Protein AF-A0A4Y7JHQ3-F1 (afdb_monomer_lite)

Radius of gyration: 12.72 Å; chains: 1; bounding box: 33×20×34 Å

Organism: Papaver somniferum (NCBI:txid3469)

Secondary structure (DSSP, 8-state):
-EEE-TTS---HHHHHTTT--EEE--TTS--SS-TT-BS----SSHHHHHHHTT--HHHHHHHHHHHBPPP-

InterPro domains:
  IPR004159 Putative S-adenosyl-L-methionine-dependent methyltransferase [PF03141] (1-71)
  IPR004159 Putative S-adenosyl-L-methionine-dependent methyltransferase [PTHR10108] (1-71)

Foldseek 3Di:
DAEDEQPDPPCCVVQVVVVHDYDHDHLLDQDPDAFQQDQDDDDDCPVVVVVVVPRDVVSSVVNVNRRHHDDD

Structure (mmCIF, N/CA/C/O backbone):
data_AF-A0A4Y7JHQ3-F1
#
_entry.id   AF-A0A4Y7JHQ3-F1
#
loop_
_atom_site.group_PDB
_atom_site.id
_atom_site.type_symbol
_atom_site.label_atom_id
_atom_site.label_alt_id
_atom_site.label_comp_id
_atom_site.label_asym_id
_atom_site.label_entity_id
_atom_site.label_seq_id
_atom_site.pdbx_PDB_ins_code
_atom_site.Cartn_x
_atom_site.Cartn_y
_atom_site.Cartn_z
_atom_site.occupancy
_atom_site.B_iso_or_equiv
_atom_site.auth_seq_id
_atom_site.auth_comp_id
_atom_site.auth_asym_id
_atom_site.auth_atom_id
_atom_site.pdbx_PDB_model_num
ATOM 1 N N . MET A 1 1 ? -7.391 1.102 -3.923 1.00 89.12 1 MET A N 1
ATOM 2 C CA . MET A 1 1 ? -6.541 2.053 -4.674 1.00 89.12 1 MET A CA 1
ATOM 3 C C . MET A 1 1 ? -5.307 1.309 -5.157 1.00 89.12 1 MET A C 1
ATOM 5 O O . MET A 1 1 ? -4.783 0.530 -4.372 1.00 89.12 1 MET A O 1
ATOM 9 N N . ASN A 1 2 ? -4.860 1.494 -6.404 1.00 91.19 2 ASN A N 1
ATOM 10 C CA . ASN A 1 2 ? -3.625 0.848 -6.867 1.00 91.19 2 ASN A CA 1
ATOM 11 C C . ASN A 1 2 ? -2.415 1.672 -6.422 1.00 91.19 2 ASN A C 1
ATOM 13 O O . ASN A 1 2 ? -2.410 2.891 -6.583 1.00 91.19 2 ASN A O 1
ATOM 17 N N . VAL A 1 3 ? -1.399 1.014 -5.874 1.00 91.19 3 VAL A N 1
ATOM 18 C CA . VAL A 1 3 ? -0.189 1.673 -5.373 1.00 91.19 3 VAL A CA 1
ATOM 19 C C . VAL A 1 3 ? 1.024 1.014 -6.009 1.00 91.19 3 VAL A C 1
ATOM 21 O O . VAL A 1 3 ? 1.160 -0.207 -5.951 1.00 91.19 3 VAL A O 1
ATOM 24 N N . VAL A 1 4 ? 1.886 1.820 -6.623 1.00 90.88 4 VAL A N 1
ATOM 25 C CA . VAL A 1 4 ? 3.136 1.380 -7.247 1.00 90.88 4 VAL A CA 1
ATOM 26 C C . VAL A 1 4 ? 4.306 1.931 -6.426 1.00 90.88 4 VAL A C 1
ATOM 28 O O . VAL A 1 4 ? 4.378 3.149 -6.247 1.00 90.88 4 VAL A O 1
ATOM 31 N N . PRO A 1 5 ? 5.219 1.080 -5.922 1.00 89.44 5 PRO A N 1
ATOM 32 C CA . PRO A 1 5 ? 6.416 1.541 -5.228 1.00 89.44 5 PRO A CA 1
ATOM 33 C C . PRO A 1 5 ? 7.287 2.424 -6.125 1.00 89.44 5 PRO A C 1
ATOM 35 O O . PRO A 1 5 ? 7.553 2.065 -7.273 1.00 89.44 5 PRO A O 1
ATOM 38 N N . VAL A 1 6 ? 7.772 3.549 -5.595 1.00 85.50 6 VAL A N 1
ATOM 39 C CA . VAL A 1 6 ? 8.551 4.556 -6.352 1.00 85.50 6 VAL A CA 1
ATOM 40 C C . VAL A 1 6 ? 9.820 3.973 -6.985 1.00 85.50 6 VAL A C 1
ATOM 42 O O . VAL A 1 6 ? 10.234 4.398 -8.060 1.00 85.50 6 VAL A O 1
ATOM 45 N N . ARG A 1 7 ? 10.434 2.989 -6.328 1.00 80.31 7 ARG A N 1
ATOM 46 C CA . ARG A 1 7 ? 11.678 2.338 -6.766 1.00 80.31 7 ARG A CA 1
ATOM 47 C C . ARG A 1 7 ? 11.442 1.063 -7.594 1.00 80.31 7 ARG A C 1
ATOM 49 O O . ARG A 1 7 ? 12.398 0.415 -8.015 1.00 80.31 7 ARG A O 1
ATOM 56 N N . SER A 1 8 ? 10.181 0.710 -7.852 1.00 81.50 8 SER A N 1
ATOM 57 C CA . SER A 1 8 ? 9.813 -0.439 -8.685 1.00 81.50 8 SER A CA 1
ATOM 58 C C . SER A 1 8 ? 9.688 -0.060 -10.166 1.00 81.50 8 SER A C 1
ATOM 60 O O . SER A 1 8 ? 9.891 1.088 -10.560 1.00 81.50 8 SER A O 1
ATOM 62 N N . ALA A 1 9 ? 9.372 -1.038 -11.018 1.00 80.69 9 ALA A N 1
ATOM 63 C CA . ALA A 1 9 ? 9.149 -0.785 -12.436 1.00 80.69 9 ALA A CA 1
ATOM 64 C C . ALA A 1 9 ? 8.016 0.238 -12.651 1.00 80.69 9 ALA A C 1
ATOM 66 O O . ALA A 1 9 ? 6.950 0.139 -12.045 1.00 80.69 9 ALA A O 1
ATOM 67 N N . ASN A 1 10 ? 8.225 1.187 -13.568 1.00 76.56 10 ASN A N 1
ATOM 68 C CA . ASN A 1 10 ? 7.247 2.222 -13.911 1.00 76.56 10 ASN A CA 1
ATOM 69 C C . ASN A 1 10 ? 6.023 1.631 -14.636 1.00 76.56 10 ASN A C 1
ATOM 71 O O . ASN A 1 10 ? 5.925 1.665 -15.860 1.00 76.56 10 ASN A O 1
ATOM 75 N N . THR A 1 11 ? 5.068 1.105 -13.871 1.00 84.94 11 THR A N 1
ATOM 76 C CA . THR A 1 11 ? 3.750 0.651 -14.332 1.00 84.94 11 THR A CA 1
ATOM 77 C C . THR A 1 11 ? 2.570 1.633 -14.162 1.00 84.94 11 THR A C 1
ATOM 79 O O . THR A 1 11 ? 1.467 1.236 -14.545 1.00 84.94 11 THR A O 1
ATOM 82 N N . PRO A 1 12 ? 2.690 2.881 -13.639 1.00 82.25 12 PRO A N 1
ATOM 83 C CA . PRO A 1 12 ? 1.523 3.763 -13.505 1.00 82.25 12 PRO A CA 1
ATOM 84 C C . PRO A 1 12 ? 0.790 4.053 -14.820 1.00 82.25 12 PRO A C 1
ATOM 86 O O . PRO A 1 12 ? -0.438 4.072 -14.827 1.00 82.25 12 PRO A O 1
ATOM 89 N N . SER A 1 13 ? 1.514 4.217 -15.934 1.00 83.94 13 SER A N 1
ATOM 90 C CA . SER A 1 13 ? 0.918 4.409 -17.268 1.00 83.94 13 SER A CA 1
ATOM 91 C C . SER A 1 13 ? 0.030 3.229 -17.658 1.00 83.94 13 SER A C 1
ATOM 93 O O . SER A 1 13 ? -1.125 3.405 -18.016 1.00 83.94 13 SER A O 1
ATOM 95 N N . VAL A 1 14 ? 0.527 2.011 -17.448 1.00 89.75 14 VAL A N 1
ATOM 96 C CA . VAL A 1 14 ? -0.164 0.748 -17.748 1.00 89.75 14 VAL A CA 1
ATOM 97 C C . VAL A 1 14 ? -1.455 0.565 -16.931 1.00 89.75 14 VAL A C 1
ATOM 99 O O . VAL A 1 14 ? -2.393 -0.092 -17.394 1.00 89.75 14 VAL A O 1
ATOM 102 N N . ILE A 1 15 ? -1.501 1.114 -15.711 1.00 89.56 15 ILE A N 1
ATOM 103 C CA . ILE A 1 15 ? -2.684 1.121 -14.833 1.00 89.56 15 ILE A CA 1
ATOM 104 C C . ILE A 1 15 ? -3.697 2.165 -15.321 1.00 89.56 15 ILE A C 1
ATOM 106 O O . ILE A 1 15 ? -4.886 1.858 -15.431 1.00 89.56 15 ILE A O 1
ATOM 110 N N . LEU A 1 16 ? -3.220 3.367 -15.653 1.00 91.19 16 LEU A N 1
ATOM 111 C CA . LEU A 1 16 ? -4.058 4.467 -16.125 1.00 91.19 16 LEU A CA 1
ATOM 112 C C . LEU A 1 16 ? -4.693 4.161 -17.488 1.00 91.19 16 LEU A C 1
ATOM 114 O O . LEU A 1 16 ? -5.887 4.388 -17.666 1.00 91.19 16 LEU A O 1
ATOM 118 N N . ASP A 1 17 ? -3.936 3.556 -18.406 1.00 94.25 17 ASP A N 1
ATOM 119 C CA . ASP A 1 17 ? -4.409 3.131 -19.731 1.00 94.25 17 ASP A CA 1
ATOM 120 C C . ASP A 1 17 ? -5.540 2.092 -19.643 1.00 94.25 17 ASP A C 1
ATOM 122 O O . ASP A 1 17 ? -6.359 1.966 -20.552 1.00 94.25 17 ASP A O 1
ATOM 126 N N . ARG A 1 18 ? -5.619 1.349 -18.529 1.00 93.94 18 ARG A N 1
ATOM 127 C CA . ARG A 1 18 ? -6.713 0.407 -18.234 1.00 93.94 18 ARG A CA 1
ATOM 128 C C . ARG A 1 18 ? -7.915 1.057 -17.540 1.00 93.94 18 ARG A C 1
ATOM 130 O O . ARG A 1 18 ? -8.852 0.348 -17.182 1.00 93.94 18 ARG A O 1
ATOM 137 N N . GLY A 1 19 ? -7.903 2.374 -17.341 1.00 93.56 19 GLY A N 1
ATOM 138 C CA . GLY A 1 19 ? -8.982 3.122 -16.694 1.00 93.56 19 GLY A CA 1
ATOM 139 C C . GLY A 1 19 ? -8.986 3.028 -15.166 1.00 93.56 19 GLY A C 1
ATOM 140 O O . GLY A 1 19 ? -9.993 3.355 -14.539 1.00 93.56 19 GLY A O 1
ATOM 141 N N . PHE A 1 20 ? -7.887 2.585 -14.549 1.00 92.56 20 PHE A N 1
ATOM 142 C CA . PHE A 1 20 ? -7.772 2.502 -13.095 1.00 92.56 20 PHE A CA 1
ATOM 143 C C . PHE A 1 20 ? -6.970 3.670 -12.521 1.00 92.56 20 PHE A C 1
ATOM 145 O O . PHE A 1 20 ? -5.983 4.122 -13.097 1.00 92.56 20 PHE A O 1
ATOM 152 N N . ALA A 1 21 ? -7.352 4.115 -11.324 1.00 90.31 21 ALA A N 1
ATOM 153 C CA . ALA A 1 21 ? -6.563 5.072 -10.562 1.00 90.31 21 ALA A CA 1
ATOM 154 C C . ALA A 1 21 ? -5.377 4.368 -9.883 1.00 90.31 21 ALA A C 1
ATOM 156 O O . ALA A 1 21 ? -5.540 3.312 -9.256 1.00 90.31 21 ALA A O 1
ATOM 157 N N . GLY A 1 22 ? -4.195 4.970 -9.998 1.00 90.12 22 GLY A N 1
ATOM 158 C CA . GLY A 1 22 ? -2.960 4.508 -9.377 1.00 90.12 22 GLY A CA 1
ATOM 159 C C . GLY A 1 22 ? -2.184 5.662 -8.748 1.00 90.12 22 GLY A C 1
ATOM 160 O O . GLY A 1 22 ? -2.278 6.796 -9.208 1.00 90.12 22 GLY A O 1
ATOM 161 N N . VAL A 1 23 ? -1.439 5.370 -7.687 1.00 90.31 23 VAL A N 1
ATOM 162 C CA . VAL A 1 23 ? -0.562 6.317 -6.986 1.00 90.31 23 VAL A CA 1
ATOM 163 C C . VAL A 1 23 ? 0.843 5.731 -6.902 1.00 90.31 23 VAL A C 1
ATOM 165 O O . VAL A 1 23 ? 1.008 4.534 -6.674 1.00 90.31 23 VAL A O 1
ATOM 168 N N . LEU A 1 24 ? 1.845 6.587 -7.085 1.00 90.81 24 LEU A N 1
ATOM 169 C CA . LEU A 1 24 ? 3.234 6.288 -6.752 1.00 90.81 24 LEU A CA 1
ATOM 170 C C . LEU A 1 24 ? 3.454 6.625 -5.278 1.00 90.81 24 LEU A C 1
ATOM 172 O O . LEU A 1 24 ? 3.218 7.764 -4.880 1.00 90.81 24 LEU A O 1
ATOM 176 N N . HIS A 1 25 ? 3.866 5.647 -4.474 1.00 90.38 25 HIS A N 1
ATOM 177 C CA . HIS A 1 25 ? 4.100 5.844 -3.039 1.00 90.38 25 HIS A CA 1
ATOM 178 C C . HIS A 1 25 ? 5.197 4.917 -2.532 1.00 90.38 25 HIS A C 1
ATOM 180 O O . HIS A 1 25 ? 5.305 3.785 -3.003 1.00 90.38 25 HIS A O 1
ATOM 186 N N . ASP A 1 26 ? 5.988 5.382 -1.570 1.00 89.62 26 ASP A N 1
ATOM 187 C CA . ASP A 1 26 ? 6.939 4.544 -0.847 1.00 89.62 26 ASP A CA 1
ATOM 188 C C . ASP A 1 26 ? 6.329 4.071 0.477 1.00 89.62 26 ASP A C 1
ATOM 190 O O . ASP A 1 26 ? 6.097 4.865 1.379 1.00 89.62 26 ASP A O 1
ATOM 194 N N . TRP A 1 27 ? 6.081 2.770 0.619 1.00 88.06 27 TRP A N 1
ATOM 195 C CA . TRP A 1 27 ? 5.528 2.188 1.841 1.00 88.06 27 TRP A CA 1
ATOM 196 C C . TRP A 1 27 ? 6.453 2.240 3.066 1.00 88.06 27 TRP A C 1
ATOM 198 O O . TRP A 1 27 ? 5.992 1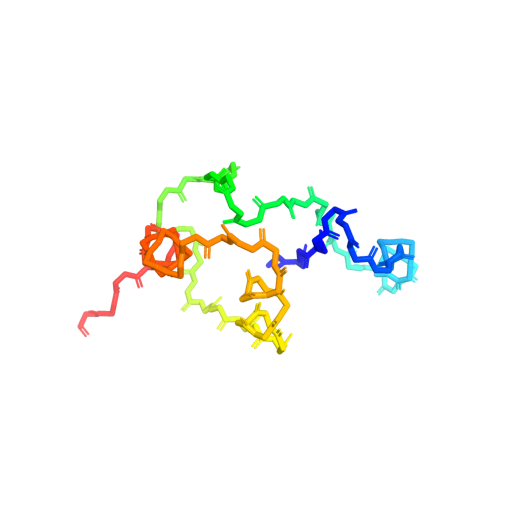.910 4.156 1.00 88.06 27 TRP A O 1
ATOM 208 N N . CYS A 1 28 ? 7.712 2.666 2.923 1.00 87.06 28 CYS A N 1
ATOM 209 C CA . CYS A 1 28 ? 8.533 3.047 4.077 1.00 87.06 28 CYS A CA 1
ATOM 210 C C . CYS A 1 28 ? 8.125 4.394 4.687 1.00 87.06 28 CYS A C 1
ATOM 212 O O . CYS A 1 28 ? 8.542 4.720 5.796 1.00 87.06 28 CYS A O 1
ATOM 214 N N . GLU A 1 29 ? 7.304 5.172 3.983 1.00 88.88 29 GLU A N 1
ATOM 215 C CA . GLU A 1 29 ? 6.704 6.400 4.482 1.00 88.88 29 GLU A CA 1
ATOM 216 C C . GLU A 1 29 ? 5.202 6.203 4.754 1.00 88.88 29 GLU A C 1
ATOM 218 O O . GLU A 1 29 ? 4.532 5.422 4.060 1.00 88.88 29 GLU A O 1
ATOM 223 N N . PRO A 1 30 ? 4.627 6.936 5.729 1.00 89.44 30 PRO A N 1
ATOM 224 C CA . PRO A 1 30 ? 3.202 6.862 6.021 1.00 89.44 30 PRO A CA 1
ATOM 225 C C . PRO A 1 30 ? 2.342 7.167 4.794 1.00 89.44 30 PRO A C 1
ATOM 227 O O . PRO A 1 30 ? 2.513 8.191 4.127 1.00 89.44 30 PRO A O 1
ATOM 230 N N . PHE A 1 31 ? 1.373 6.296 4.508 1.00 92.81 31 PHE A N 1
ATOM 231 C CA . PHE A 1 31 ? 0.523 6.464 3.330 1.00 92.81 31 PHE A CA 1
ATOM 232 C C . PHE A 1 31 ? -0.378 7.706 3.494 1.00 92.81 31 PHE A C 1
ATOM 234 O O . PHE A 1 31 ? -1.058 7.818 4.524 1.00 92.81 31 PHE A O 1
ATOM 241 N N . PRO A 1 32 ? -0.461 8.626 2.511 1.00 91.69 32 PRO A N 1
ATOM 242 C CA . PRO A 1 32 ? -1.160 9.909 2.647 1.00 91.69 32 PRO A CA 1
ATOM 243 C C . PRO A 1 32 ? -2.685 9.749 2.534 1.00 91.69 32 PRO A C 1
ATOM 245 O O . PRO A 1 32 ? -3.337 10.231 1.611 1.00 91.69 32 PRO A O 1
ATOM 248 N N . THR A 1 33 ? -3.277 9.024 3.478 1.00 92.31 33 THR A N 1
ATOM 249 C CA . THR A 1 33 ? -4.712 8.766 3.568 1.00 92.31 33 THR A CA 1
ATOM 250 C C . THR A 1 33 ? -5.176 8.790 5.017 1.00 92.31 33 THR A C 1
ATOM 252 O O . THR A 1 33 ? -4.392 8.573 5.951 1.00 92.31 33 THR A O 1
ATOM 255 N N . TYR A 1 34 ? -6.470 9.029 5.207 1.00 94.38 34 TYR A N 1
ATOM 256 C CA . TYR A 1 34 ? -7.079 8.978 6.526 1.00 94.38 34 TYR A CA 1
ATOM 257 C C . TYR A 1 34 ? -7.043 7.543 7.078 1.00 94.38 34 TYR A C 1
ATOM 259 O O . TYR A 1 34 ? -7.183 6.580 6.316 1.00 94.38 34 TYR A O 1
ATOM 267 N N . PRO A 1 35 ? -6.855 7.358 8.395 1.00 95.12 35 PRO A N 1
ATOM 268 C CA . PRO A 1 35 ? -6.979 6.041 9.006 1.00 95.12 35 PRO A CA 1
ATOM 269 C C . PRO A 1 35 ? -8.337 5.404 8.685 1.00 95.12 35 PRO A C 1
ATOM 271 O O . PRO A 1 35 ? -9.340 6.109 8.587 1.00 95.12 35 PRO A O 1
ATOM 274 N N . ARG A 1 36 ? -8.379 4.072 8.576 1.00 94.62 36 ARG A N 1
ATOM 275 C CA . ARG A 1 36 ? -9.617 3.291 8.365 1.00 94.62 36 ARG A CA 1
ATOM 276 C C . ARG A 1 36 ? -10.369 3.599 7.052 1.00 94.62 36 ARG A C 1
ATOM 278 O O . ARG A 1 36 ? -11.593 3.497 7.000 1.00 94.62 36 ARG A O 1
ATOM 285 N N . THR A 1 37 ? -9.647 3.969 5.992 1.00 94.88 37 THR A N 1
ATOM 286 C CA . THR A 1 37 ? -10.226 4.297 4.673 1.00 94.88 37 THR A CA 1
ATOM 287 C C . THR A 1 37 ? -10.532 3.061 3.818 1.00 94.88 37 THR A C 1
ATOM 289 O O . THR A 1 37 ? -11.438 3.113 2.989 1.00 94.88 37 THR A O 1
ATOM 292 N N . TYR A 1 38 ? -9.803 1.957 3.997 1.00 94.38 38 TYR A N 1
ATOM 293 C CA . TYR A 1 38 ? -9.926 0.767 3.147 1.00 94.38 38 TYR A CA 1
ATOM 294 C C . TYR A 1 38 ? -10.479 -0.429 3.918 1.00 94.38 38 TYR A C 1
ATOM 296 O O . TYR A 1 38 ? -10.108 -0.648 5.065 1.00 94.38 38 TYR A O 1
ATOM 304 N N . ASP A 1 39 ? -11.311 -1.238 3.267 1.00 93.81 39 ASP A N 1
ATOM 305 C CA . ASP A 1 39 ? -11.850 -2.472 3.860 1.00 93.81 39 ASP A CA 1
ATOM 306 C C . ASP A 1 39 ? -10.978 -3.698 3.539 1.00 93.81 39 ASP A C 1
ATOM 308 O O . ASP A 1 39 ? -11.009 -4.693 4.251 1.00 93.81 39 ASP A O 1
ATOM 312 N N . MET A 1 40 ? -10.158 -3.629 2.484 1.00 92.94 40 MET A N 1
ATOM 313 C CA . MET A 1 40 ? -9.264 -4.714 2.079 1.00 92.94 40 MET A CA 1
ATOM 314 C C . MET A 1 40 ? -7.940 -4.166 1.546 1.00 92.94 40 MET A C 1
ATOM 316 O O . MET A 1 40 ? -7.908 -3.185 0.797 1.00 92.94 40 MET A O 1
ATOM 320 N N . LEU A 1 41 ? -6.848 -4.855 1.883 1.00 92.00 41 LEU A N 1
ATOM 321 C CA . LEU A 1 41 ? -5.537 -4.674 1.270 1.00 92.00 41 LEU A CA 1
ATOM 322 C C . LEU A 1 41 ? -5.142 -5.939 0.517 1.00 92.00 41 LEU A C 1
ATOM 324 O O . LEU A 1 41 ? -5.225 -7.046 1.042 1.00 92.00 41 LEU A O 1
ATOM 328 N N . HIS A 1 42 ? -4.673 -5.757 -0.712 1.00 92.44 42 HIS A N 1
ATOM 329 C CA . HIS A 1 42 ? -4.077 -6.816 -1.510 1.00 92.44 42 HIS A CA 1
ATOM 330 C C . HIS A 1 42 ? -2.671 -6.389 -1.915 1.00 92.44 42 HIS A C 1
ATOM 332 O O . HIS A 1 42 ? -2.485 -5.344 -2.540 1.00 92.44 42 HIS A O 1
ATOM 338 N N . ALA A 1 43 ? -1.686 -7.201 -1.545 1.00 91.31 43 ALA A N 1
ATOM 339 C CA . ALA A 1 43 ? -0.279 -6.925 -1.765 1.00 91.31 43 ALA A CA 1
ATOM 340 C C . ALA A 1 43 ? 0.397 -8.179 -2.323 1.00 91.31 43 ALA A C 1
ATOM 342 O O . ALA A 1 43 ? 0.498 -9.195 -1.639 1.00 91.31 43 ALA A O 1
ATOM 343 N N . ASN A 1 44 ? 0.872 -8.104 -3.566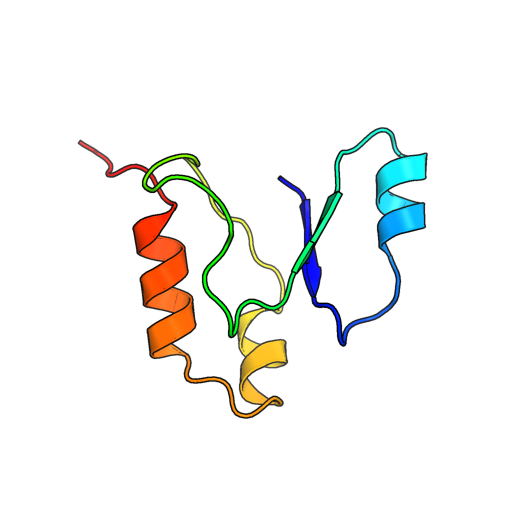 1.00 89.69 44 ASN A N 1
ATOM 344 C CA . ASN A 1 44 ? 1.615 -9.190 -4.197 1.00 89.69 44 ASN A CA 1
ATOM 345 C C . ASN A 1 44 ? 3.113 -8.870 -4.174 1.00 89.69 44 ASN A C 1
ATOM 347 O O . ASN A 1 44 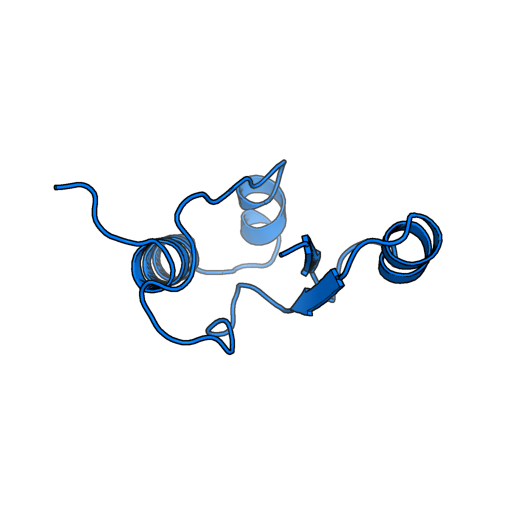? 3.522 -7.821 -4.663 1.00 89.69 44 ASN A O 1
ATOM 351 N N . GLY A 1 45 ? 3.925 -9.747 -3.579 1.00 87.94 45 GLY A N 1
ATOM 352 C CA . GLY A 1 45 ? 5.386 -9.593 -3.524 1.00 87.94 45 GLY A CA 1
ATOM 353 C C . GLY A 1 45 ? 5.911 -8.401 -2.705 1.00 87.94 45 GLY A C 1
ATOM 354 O O . GLY A 1 45 ? 7.121 -8.195 -2.655 1.00 87.94 45 GLY A O 1
ATOM 355 N N . LEU A 1 46 ? 5.036 -7.638 -2.034 1.00 88.44 46 LEU A N 1
ATOM 356 C CA . LEU A 1 46 ? 5.385 -6.404 -1.315 1.00 88.44 46 LEU A CA 1
ATOM 357 C C . LEU A 1 46 ? 6.399 -6.639 -0.184 1.00 88.44 46 LEU A C 1
ATOM 359 O O . LEU A 1 46 ? 7.366 -5.896 -0.054 1.00 88.44 46 LEU A O 1
ATOM 363 N N . LEU A 1 47 ? 6.212 -7.705 0.602 1.00 87.38 47 LEU A N 1
ATOM 364 C CA . LEU A 1 47 ? 7.114 -8.048 1.709 1.00 87.38 47 LEU A CA 1
ATOM 365 C C . LEU A 1 47 ? 8.524 -8.388 1.213 1.00 87.38 47 LEU A C 1
ATOM 367 O O . LEU A 1 47 ? 9.514 -7.972 1.807 1.00 87.38 47 LEU A O 1
ATOM 371 N N . THR A 1 48 ? 8.623 -9.133 0.113 1.00 86.62 48 THR A N 1
ATOM 372 C CA . THR A 1 48 ? 9.907 -9.511 -0.488 1.00 86.62 48 THR A CA 1
ATOM 373 C C . THR A 1 48 ? 10.624 -8.292 -1.056 1.00 86.62 48 THR A C 1
ATOM 375 O O . THR A 1 48 ? 11.833 -8.164 -0.883 1.00 86.62 48 THR A O 1
ATOM 378 N N . TYR A 1 49 ? 9.867 -7.387 -1.682 1.00 86.44 49 TYR A N 1
ATOM 379 C CA . TYR A 1 49 ? 10.369 -6.125 -2.209 1.00 86.44 49 TYR A CA 1
ATOM 380 C C . TYR A 1 49 ? 10.985 -5.265 -1.095 1.00 86.44 49 TYR A C 1
ATOM 382 O O . TYR A 1 49 ? 12.172 -4.948 -1.140 1.00 86.44 49 TYR A O 1
ATOM 390 N N . TYR A 1 50 ? 10.232 -4.982 -0.030 1.00 85.44 50 TYR A N 1
ATOM 391 C CA . TYR A 1 50 ? 10.688 -4.081 1.033 1.00 85.44 50 TYR A CA 1
ATOM 392 C C . TYR A 1 50 ? 11.732 -4.679 1.979 1.00 85.44 50 TYR A C 1
ATOM 394 O O . TYR A 1 50 ? 12.5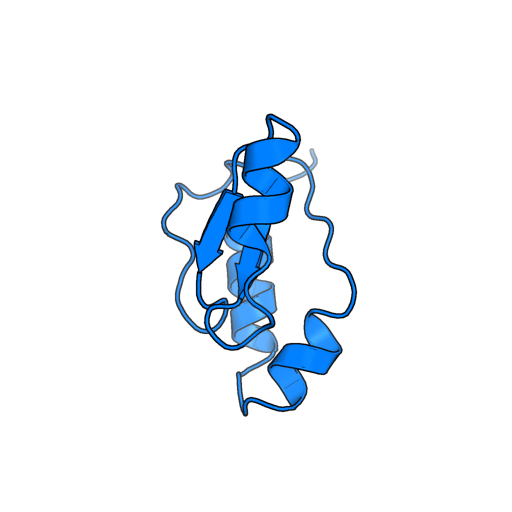50 -3.943 2.529 1.00 85.44 50 TYR A O 1
ATOM 402 N N . LYS A 1 51 ? 11.804 -6.011 2.086 1.00 82.62 51 LYS A N 1
ATOM 403 C CA . LYS A 1 51 ? 12.917 -6.693 2.763 1.00 82.62 51 LYS A CA 1
ATOM 404 C C . LYS A 1 51 ? 14.267 -6.430 2.083 1.00 82.62 51 LYS A C 1
ATOM 406 O O . LYS A 1 51 ? 15.291 -6.454 2.756 1.00 82.62 51 LYS A O 1
ATOM 411 N N . SER A 1 52 ? 14.281 -6.189 0.769 1.00 78.50 52 SER A N 1
ATOM 412 C CA . SER A 1 52 ? 15.508 -5.857 0.028 1.00 78.50 52 SER A CA 1
ATOM 413 C C . SER A 1 52 ? 15.929 -4.388 0.166 1.00 78.50 52 SER A C 1
ATOM 415 O O . SER A 1 52 ? 17.098 -4.070 -0.031 1.00 78.50 52 SER A O 1
ATOM 417 N N . GLU A 1 53 ? 15.003 -3.507 0.555 1.00 77.06 53 GLU A N 1
ATOM 418 C CA . GLU A 1 53 ? 15.232 -2.061 0.652 1.00 77.06 53 GLU A CA 1
ATOM 419 C C . GLU A 1 53 ? 15.564 -1.566 2.075 1.00 77.06 53 GLU A C 1
ATOM 421 O O . GLU A 1 53 ? 15.577 -0.361 2.312 1.00 77.06 53 GLU A O 1
ATOM 426 N N . ASN A 1 54 ? 15.872 -2.471 3.017 1.00 72.94 54 ASN A N 1
ATOM 427 C CA . ASN A 1 54 ? 16.150 -2.159 4.432 1.00 72.94 54 ASN A CA 1
ATOM 428 C C . ASN A 1 54 ? 15.026 -1.372 5.135 1.00 72.94 54 ASN A C 1
ATOM 430 O O . ASN A 1 54 ? 15.284 -0.551 6.012 1.00 72.94 54 ASN A O 1
ATOM 434 N N . CYS A 1 55 ? 13.778 -1.627 4.749 1.00 82.62 55 CYS A N 1
ATOM 435 C CA . CYS A 1 55 ? 12.606 -1.070 5.410 1.00 82.62 55 CYS A CA 1
ATOM 436 C C . CYS A 1 55 ? 12.217 -1.930 6.618 1.00 82.62 55 CYS A C 1
ATOM 438 O O . CYS A 1 55 ? 12.193 -3.162 6.509 1.00 82.62 55 CYS A O 1
ATOM 440 N N . GLU A 1 56 ? 11.866 -1.309 7.744 1.00 87.81 56 GLU A N 1
ATOM 441 C CA . GLU A 1 56 ? 11.336 -2.039 8.895 1.00 87.81 56 GLU A CA 1
ATOM 442 C C . GLU A 1 56 ? 9.956 -2.614 8.561 1.00 87.81 56 GLU A C 1
ATOM 444 O O . GLU A 1 56 ? 8.978 -1.906 8.316 1.00 87.81 56 GLU A O 1
ATOM 449 N N . ILE A 1 57 ? 9.866 -3.943 8.550 1.00 88.75 57 ILE A N 1
ATOM 450 C CA . ILE A 1 57 ? 8.630 -4.655 8.204 1.00 88.75 57 ILE A CA 1
ATOM 451 C C . ILE A 1 57 ? 7.522 -4.343 9.228 1.00 88.75 57 ILE A C 1
ATOM 453 O O . ILE A 1 57 ? 6.338 -4.361 8.885 1.00 88.75 57 ILE A O 1
ATOM 457 N N . SER A 1 58 ? 7.887 -4.032 10.476 1.00 89.62 58 SER A N 1
ATOM 458 C CA . SER A 1 58 ? 6.939 -3.596 11.505 1.00 89.62 58 SER A CA 1
ATOM 459 C C . SER A 1 58 ? 6.205 -2.317 11.119 1.00 89.62 58 SER A C 1
ATOM 461 O O . SER A 1 58 ? 4.997 -2.235 11.339 1.00 89.62 58 SER A O 1
ATOM 463 N N . ASP A 1 59 ? 6.899 -1.357 10.508 1.00 89.12 59 ASP A N 1
ATOM 464 C CA . ASP A 1 59 ? 6.324 -0.064 10.130 1.00 89.12 59 ASP A CA 1
ATOM 465 C C . ASP A 1 59 ? 5.343 -0.234 8.969 1.00 89.12 59 ASP A C 1
ATOM 467 O O . ASP A 1 59 ? 4.246 0.328 8.984 1.00 89.12 59 ASP A O 1
ATOM 471 N N . LEU A 1 60 ? 5.671 -1.123 8.025 1.00 90.62 60 LEU A N 1
ATOM 472 C CA . LEU A 1 60 ? 4.755 -1.525 6.961 1.00 90.62 60 LEU A CA 1
ATOM 473 C C . LEU A 1 60 ? 3.456 -2.111 7.534 1.00 90.62 60 LEU A C 1
ATOM 475 O O . LEU A 1 60 ? 2.364 -1.695 7.150 1.00 90.62 60 LEU A O 1
ATOM 479 N N . PHE A 1 61 ? 3.551 -3.060 8.472 1.00 91.62 61 PHE A N 1
ATOM 480 C CA . PHE A 1 61 ? 2.363 -3.647 9.100 1.00 91.62 61 PHE A CA 1
ATOM 481 C C . PHE A 1 61 ? 1.576 -2.636 9.938 1.00 91.62 61 PHE A C 1
ATOM 483 O O . PHE A 1 61 ? 0.342 -2.689 9.956 1.00 91.62 61 PHE A O 1
ATOM 490 N N . LEU A 1 62 ? 2.262 -1.707 10.606 1.00 92.75 62 LEU A N 1
ATOM 491 C CA . LEU A 1 62 ? 1.630 -0.629 11.356 1.00 92.75 62 LEU A CA 1
ATOM 492 C C . LEU A 1 62 ? 0.796 0.262 10.427 1.00 92.75 62 LEU A C 1
ATOM 494 O O . LEU A 1 62 ? -0.374 0.520 10.718 1.00 92.75 62 LEU A O 1
ATOM 498 N N . GLU A 1 63 ? 1.351 0.657 9.282 1.00 92.25 63 GLU A N 1
ATOM 499 C CA . GLU A 1 63 ? 0.643 1.453 8.278 1.00 92.25 63 GLU A CA 1
ATOM 500 C C . GLU A 1 63 ? -0.514 0.684 7.633 1.00 92.25 63 GLU A C 1
ATOM 502 O O . GLU A 1 63 ? -1.611 1.230 7.492 1.00 92.25 63 GLU A O 1
ATOM 507 N N . MET A 1 64 ? -0.328 -0.603 7.319 1.00 92.25 64 MET A N 1
ATOM 508 C CA . MET A 1 64 ? -1.405 -1.467 6.820 1.00 92.25 64 MET A CA 1
ATOM 509 C C . MET A 1 64 ? -2.576 -1.540 7.810 1.00 92.25 64 MET A C 1
ATOM 511 O O . MET A 1 64 ? -3.735 -1.394 7.416 1.00 92.25 64 MET A O 1
ATOM 515 N N . ASN A 1 65 ? -2.292 -1.704 9.104 1.00 93.25 65 ASN A N 1
ATOM 516 C CA . ASN A 1 65 ? -3.320 -1.702 10.142 1.00 93.25 65 ASN A CA 1
ATOM 517 C C . ASN A 1 65 ? -3.962 -0.316 10.321 1.00 93.25 65 ASN A C 1
ATOM 519 O O . ASN A 1 65 ? -5.165 -0.223 10.557 1.00 93.25 65 ASN A O 1
ATOM 523 N N . ARG A 1 66 ? -3.198 0.776 10.188 1.00 94.69 66 ARG A N 1
ATOM 524 C CA . ARG A 1 66 ? -3.724 2.146 10.305 1.00 94.69 66 ARG A CA 1
ATOM 525 C C . ARG A 1 66 ? -4.797 2.436 9.252 1.00 94.69 66 ARG A C 1
ATOM 527 O O . ARG A 1 66 ? -5.808 3.068 9.569 1.00 94.69 66 ARG A O 1
ATOM 534 N N . ILE A 1 67 ? -4.592 1.996 8.010 1.00 94.94 67 ILE A N 1
ATOM 535 C CA . ILE A 1 67 ? -5.485 2.315 6.884 1.00 94.94 67 ILE A CA 1
ATOM 536 C C . ILE A 1 67 ? -6.668 1.350 6.733 1.00 94.94 67 ILE A C 1
ATOM 538 O O . ILE A 1 67 ? -7.683 1.749 6.158 1.00 94.94 67 ILE A O 1
ATOM 542 N N . LEU A 1 68 ? -6.565 0.121 7.251 1.00 95.19 68 LEU A N 1
ATOM 543 C CA . LEU A 1 68 ? -7.643 -0.873 7.220 1.00 95.19 68 LEU A CA 1
ATOM 544 C C . LEU A 1 68 ? -8.740 -0.558 8.235 1.00 95.19 68 LEU A C 1
ATOM 546 O O . LEU A 1 68 ? -8.433 -0.227 9.374 1.00 95.19 68 LEU A O 1
ATOM 550 N N . ARG A 1 69 ? -10.015 -0.682 7.866 1.00 94.94 69 ARG A N 1
ATOM 551 C CA . ARG A 1 69 ? -11.157 -0.609 8.791 1.00 94.94 69 ARG A CA 1
ATOM 552 C C . ARG A 1 69 ? -11.153 -1.831 9.735 1.00 94.94 69 ARG A C 1
ATOM 554 O O . ARG A 1 69 ? -10.846 -2.925 9.273 1.00 94.94 69 ARG A O 1
ATOM 561 N N . PRO A 1 70 ? -11.452 -1.681 11.041 1.00 90.75 70 PRO A N 1
ATOM 562 C CA . PRO A 1 70 ? -11.597 -2.831 11.931 1.00 90.75 70 PRO A CA 1
ATOM 563 C C . PRO A 1 70 ? -12.816 -3.671 11.536 1.00 90.75 70 PRO A C 1
ATOM 565 O O . PRO A 1 70 ? -13.862 -3.114 11.194 1.00 90.75 70 PRO A O 1
ATOM 568 N N . GLU A 1 71 ? -12.686 -4.993 11.627 1.00 80.75 71 GLU A N 1
ATOM 569 C CA . GLU A 1 71 ? -13.834 -5.898 11.552 1.00 80.75 71 GLU A CA 1
ATOM 570 C C . GLU A 1 71 ? -14.505 -5.977 12.931 1.0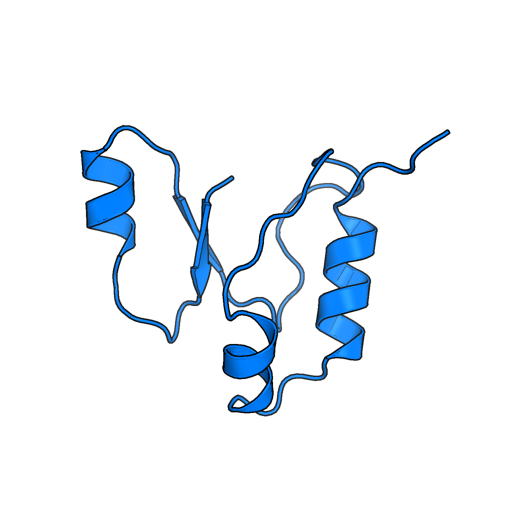0 80.75 71 GLU A C 1
ATOM 572 O O . GLU A 1 71 ? -13.818 -6.007 13.957 1.00 80.75 71 GLU A O 1
ATOM 577 N N . LEU A 1 72 ? -15.839 -5.899 12.939 1.00 74.75 72 LEU A N 1
ATOM 578 C CA . LEU A 1 72 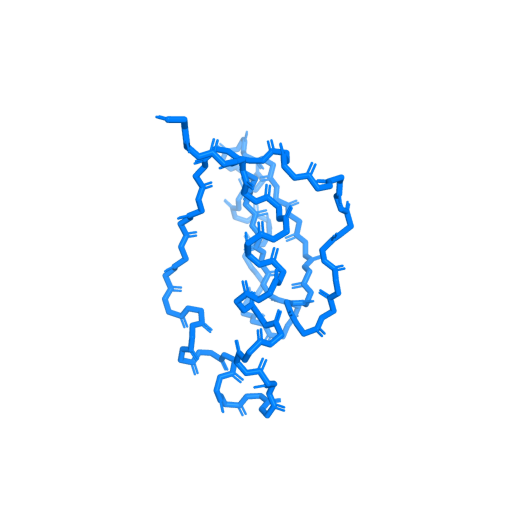? -16.687 -5.945 14.137 1.00 74.75 72 LEU A CA 1
ATOM 579 C C . LEU A 1 72 ? -17.025 -7.386 14.521 1.00 74.75 72 LEU A C 1
ATOM 581 O O . LEU A 1 72 ? -17.332 -8.174 13.600 1.00 74.75 72 LEU A O 1
#

Sequence (72 aa):
MNVVPVRSANTPSVILDRGFAGVLHDWCEPFPTYPRTYDMLHANGLLTYYKSENCEISDLFLEMNRILRPEL

pLDDT: mean 88.89, std 5.18, range [72.94, 95.19]